Protein AF-A0A2W6DZV8-F1 (afdb_monomer_lite)

Secondary structure (DSSP, 8-state):
-HHHHHHHHHHT-HHHHHHHHHHHHHHHHHTT----HHHHHHHHHHHHHH-HHHHHHHHHHHHHHHT-HHHHHHHHHHHHHHHHHTGGGHHHHHHHHHHHHHHHHHHH-

Structure (mmCIF, N/CA/C/O backbone):
data_AF-A0A2W6DZV8-F1
#
_entry.id   AF-A0A2W6DZV8-F1
#
loop_
_atom_site.group_PDB
_atom_site.id
_atom_site.type_symbol
_atom_site.label_atom_id
_atom_site.label_alt_id
_atom_site.label_comp_id
_atom_site.label_asym_id
_atom_site.label_entity_id
_atom_site.label_seq_id
_atom_site.pdbx_PDB_ins_code
_atom_site.Cartn_x
_atom_site.Cartn_y
_atom_site.Cartn_z
_atom_site.occupancy
_atom_site.B_iso_or_equiv
_atom_site.auth_seq_id
_atom_site.auth_comp_id
_atom_site.auth_asym_id
_atom_site.auth_atom_id
_atom_site.pdbx_PDB_model_num
ATOM 1 N N . ALA A 1 1 ? -18.797 -4.496 0.371 1.00 72.62 1 ALA A N 1
ATOM 2 C CA . ALA A 1 1 ? -17.386 -4.629 -0.055 1.00 72.62 1 ALA A CA 1
ATOM 3 C C . ALA A 1 1 ? -17.068 -6.072 -0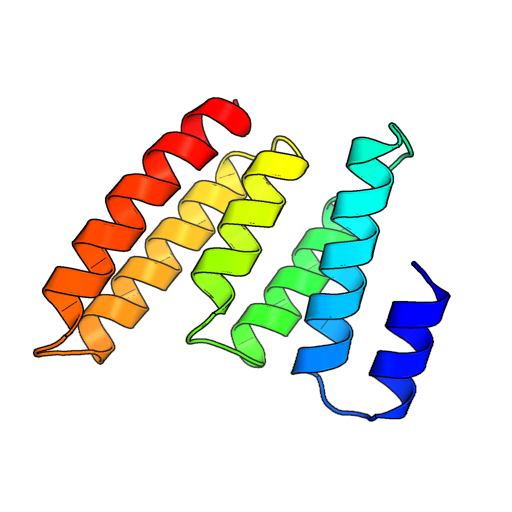.412 1.00 72.62 1 ALA A C 1
ATOM 5 O O . ALA A 1 1 ? -16.379 -6.300 -1.396 1.00 72.62 1 ALA A O 1
ATOM 6 N N . ASP A 1 2 ? -17.622 -7.022 0.336 1.00 78.38 2 ASP A N 1
ATOM 7 C CA . ASP A 1 2 ? -17.476 -8.453 0.060 1.00 78.38 2 ASP A CA 1
ATOM 8 C C . ASP A 1 2 ? -17.974 -8.830 -1.346 1.00 78.38 2 ASP A C 1
ATOM 10 O O . ASP A 1 2 ? -17.279 -9.562 -2.044 1.00 78.38 2 ASP A O 1
ATOM 14 N N . ASP A 1 3 ? -19.063 -8.213 -1.826 1.00 89.25 3 ASP A N 1
ATOM 15 C CA . ASP A 1 3 ? -19.540 -8.386 -3.211 1.00 89.25 3 ASP A CA 1
ATOM 16 C C . ASP A 1 3 ? -18.504 -7.937 -4.257 1.00 89.25 3 ASP A C 1
ATOM 18 O O . ASP A 1 3 ? -18.236 -8.655 -5.212 1.00 89.25 3 ASP A O 1
ATOM 22 N N . LEU A 1 4 ? -17.822 -6.803 -4.038 1.00 91.00 4 LEU A N 1
ATOM 23 C CA . LEU A 1 4 ? -16.764 -6.323 -4.939 1.00 91.00 4 LEU A CA 1
ATOM 24 C C . LEU A 1 4 ? -15.579 -7.300 -4.986 1.00 91.00 4 LEU A C 1
ATOM 26 O O . LEU A 1 4 ? -14.997 -7.524 -6.045 1.00 91.00 4 LEU A O 1
ATOM 30 N N . ALA A 1 5 ? -15.204 -7.873 -3.840 1.00 92.00 5 ALA A N 1
ATOM 31 C CA . ALA A 1 5 ? -14.143 -8.872 -3.781 1.00 92.00 5 ALA A CA 1
ATOM 32 C C . ALA A 1 5 ? -14.562 -10.195 -4.444 1.00 92.00 5 ALA A C 1
ATOM 34 O O . ALA A 1 5 ? -13.723 -10.836 -5.079 1.00 92.00 5 ALA A O 1
ATOM 35 N N . ALA A 1 6 ? -15.834 -10.586 -4.329 1.00 92.19 6 ALA A N 1
ATOM 36 C CA . ALA A 1 6 ? -16.393 -11.759 -4.994 1.00 92.19 6 ALA A CA 1
ATOM 37 C C . ALA A 1 6 ? -16.438 -11.580 -6.521 1.00 92.19 6 ALA A C 1
ATOM 39 O O . ALA A 1 6 ? -15.944 -12.442 -7.249 1.00 92.19 6 ALA A O 1
ATOM 40 N N . ASP A 1 7 ? -16.920 -10.433 -7.001 1.00 94.62 7 ASP A N 1
ATOM 41 C CA . ASP A 1 7 ? -16.949 -10.094 -8.427 1.00 94.62 7 ASP A CA 1
ATOM 42 C C . ASP A 1 7 ? -15.532 -10.040 -9.014 1.00 94.62 7 ASP A C 1
ATOM 44 O O . ASP A 1 7 ? -15.256 -10.609 -10.071 1.00 94.62 7 ASP A O 1
ATOM 48 N N . ALA A 1 8 ? -14.590 -9.420 -8.298 1.00 93.75 8 ALA A N 1
ATOM 49 C CA . ALA A 1 8 ? -13.188 -9.393 -8.703 1.00 93.75 8 ALA A CA 1
ATOM 50 C C . ALA A 1 8 ? -12.564 -10.798 -8.745 1.00 93.75 8 ALA A C 1
ATOM 52 O O . ALA A 1 8 ? -11.791 -11.104 -9.657 1.00 93.75 8 ALA A O 1
ATOM 53 N N . ALA A 1 9 ? -12.919 -11.667 -7.794 1.00 93.12 9 ALA A N 1
ATOM 54 C CA . ALA A 1 9 ? -12.478 -13.056 -7.785 1.00 93.12 9 ALA A CA 1
ATOM 55 C C . ALA A 1 9 ? -13.054 -13.854 -8.964 1.00 93.12 9 ALA A C 1
ATOM 57 O O . ALA A 1 9 ? -12.334 -14.674 -9.533 1.00 93.12 9 ALA A O 1
ATOM 58 N N . ALA A 1 10 ? -14.294 -13.580 -9.381 1.00 95.31 10 ALA A N 1
ATOM 59 C CA . ALA A 1 10 ? -14.913 -14.218 -10.544 1.00 95.31 10 ALA A CA 1
ATOM 60 C C . ALA A 1 10 ? -14.191 -13.885 -11.864 1.00 95.31 10 ALA A C 1
ATOM 62 O O . ALA A 1 10 ? -14.168 -14.711 -12.774 1.00 95.31 10 ALA A O 1
ATOM 63 N N . ILE A 1 11 ? -13.537 -12.720 -11.956 1.00 94.81 11 ILE A N 1
ATOM 64 C CA . ILE A 1 11 ? -12.675 -12.360 -13.098 1.00 94.81 11 ILE A CA 1
ATOM 65 C C . ILE A 1 11 ? -11.398 -13.225 -13.133 1.00 94.81 11 ILE A C 1
ATOM 67 O O . ILE A 1 11 ? -10.789 -13.398 -14.188 1.00 94.81 11 ILE A O 1
ATOM 71 N N . GLY A 1 12 ? -10.970 -13.780 -11.994 1.00 92.12 12 GLY A N 1
ATOM 72 C CA . GLY A 1 12 ? -9.841 -14.713 -11.912 1.00 92.12 12 GLY A CA 1
ATOM 73 C C . GLY A 1 12 ? -8.454 -14.075 -12.056 1.00 92.12 12 GLY A C 1
ATOM 74 O O . GLY A 1 12 ? -7.459 -14.789 -12.158 1.00 92.12 12 GLY A O 1
ATOM 75 N N . VAL A 1 13 ? -8.356 -12.741 -12.048 1.00 92.38 13 VAL A N 1
ATOM 76 C CA . VAL A 1 13 ? -7.078 -12.020 -12.156 1.00 92.38 13 VAL A CA 1
ATOM 77 C C . VAL A 1 13 ? -6.626 -11.555 -10.763 1.00 92.38 13 VAL A C 1
ATOM 79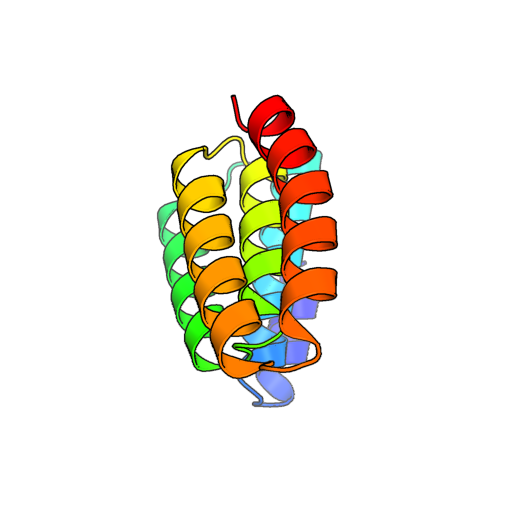 O O . VAL A 1 13 ? -7.286 -10.692 -10.176 1.00 92.38 13 VAL A O 1
ATOM 82 N N . PRO A 1 14 ? -5.476 -12.037 -10.243 1.00 90.12 14 PRO A N 1
ATOM 83 C CA . PRO A 1 14 ? -5.018 -11.758 -8.876 1.00 90.12 14 PRO A CA 1
ATOM 84 C C . PRO A 1 14 ? -4.971 -10.275 -8.492 1.00 90.12 14 PRO A C 1
ATOM 86 O O . PRO A 1 14 ? -5.355 -9.917 -7.380 1.00 90.12 14 PRO A O 1
ATOM 89 N N . ARG A 1 15 ? -4.583 -9.407 -9.439 1.00 91.12 15 ARG A N 1
ATOM 90 C CA . ARG A 1 15 ? -4.594 -7.944 -9.286 1.00 91.12 15 ARG A CA 1
ATOM 91 C C . ARG A 1 15 ? -5.948 -7.411 -8.820 1.00 91.12 15 ARG A C 1
ATOM 93 O O . ARG A 1 15 ? -5.992 -6.542 -7.953 1.00 91.12 15 ARG A O 1
ATOM 100 N N . TYR A 1 16 ? -7.038 -7.857 -9.442 1.00 92.38 16 TYR A N 1
ATOM 101 C CA . TYR A 1 16 ? -8.360 -7.314 -9.143 1.00 92.38 16 TYR A CA 1
ATOM 102 C C . TYR A 1 16 ? -8.828 -7.783 -7.773 1.00 92.38 16 TYR A C 1
ATOM 104 O O . TYR A 1 16 ? -9.294 -6.964 -6.986 1.00 92.38 16 TYR A O 1
ATOM 112 N N . THR A 1 17 ? -8.610 -9.057 -7.447 1.00 93.62 17 THR A N 1
ATOM 113 C CA . THR A 1 17 ? -8.948 -9.607 -6.131 1.00 93.62 17 THR A CA 1
ATOM 114 C C . THR A 1 17 ? -8.202 -8.890 -5.007 1.00 93.62 17 THR A C 1
ATOM 116 O O . THR A 1 17 ? -8.830 -8.482 -4.032 1.00 93.62 17 THR A O 1
ATOM 119 N N . SER A 1 18 ? -6.882 -8.690 -5.134 1.00 92.44 18 SER A N 1
ATOM 120 C CA . SER A 1 18 ? -6.090 -8.038 -4.082 1.00 92.44 18 SER A CA 1
ATOM 121 C C . SER A 1 18 ? -6.520 -6.588 -3.857 1.00 92.44 18 SER A C 1
ATOM 123 O O . SER A 1 18 ? -6.705 -6.165 -2.720 1.00 92.44 18 SER A O 1
ATOM 125 N N . VAL A 1 19 ? -6.739 -5.823 -4.933 1.00 93.31 19 VAL A N 1
ATOM 126 C CA . VAL A 1 19 ? -7.158 -4.417 -4.823 1.00 93.31 19 VAL A CA 1
ATOM 127 C C . VAL A 1 19 ? -8.583 -4.299 -4.274 1.00 93.31 19 VAL A C 1
ATOM 129 O O . VAL A 1 19 ? -8.824 -3.471 -3.398 1.00 93.31 19 VAL A O 1
ATOM 132 N N . ALA A 1 20 ? -9.519 -5.142 -4.721 1.00 95.06 20 ALA A N 1
ATOM 133 C CA . ALA A 1 20 ? -10.895 -5.138 -4.224 1.00 95.06 20 ALA A CA 1
ATOM 134 C C . ALA A 1 20 ? -10.971 -5.402 -2.712 1.00 95.06 20 ALA A C 1
ATOM 136 O O . ALA A 1 20 ? -11.706 -4.718 -1.997 1.00 95.06 20 ALA A O 1
ATOM 137 N N . ARG A 1 21 ? -10.171 -6.351 -2.210 1.00 95.56 21 ARG A N 1
ATOM 138 C CA . ARG A 1 21 ? -10.087 -6.634 -0.772 1.00 95.56 21 ARG A CA 1
ATOM 139 C C . ARG A 1 21 ? -9.501 -5.467 0.014 1.00 95.56 21 ARG A C 1
ATOM 141 O O . ARG A 1 21 ? -10.091 -5.080 1.017 1.00 95.56 21 ARG A O 1
ATOM 148 N N . LEU A 1 22 ? -8.424 -4.844 -0.472 1.00 95.00 22 LEU A N 1
ATOM 149 C CA . LEU A 1 22 ? -7.855 -3.644 0.158 1.00 95.00 22 LEU A CA 1
ATOM 150 C C . LEU A 1 22 ? -8.867 -2.497 0.235 1.00 95.00 22 LEU A C 1
ATOM 152 O O . LEU A 1 22 ? -9.006 -1.882 1.288 1.00 95.00 22 LEU A O 1
ATOM 156 N N . VAL A 1 23 ? -9.634 -2.258 -0.834 1.00 95.12 23 VAL A N 1
ATOM 157 C CA . VAL A 1 23 ? -10.737 -1.282 -0.819 1.00 95.12 23 VAL A CA 1
ATOM 158 C C . VAL A 1 23 ? -11.771 -1.640 0.252 1.00 95.12 23 VAL A C 1
ATOM 160 O O . VAL A 1 23 ? -12.247 -0.758 0.968 1.00 95.12 23 VAL A O 1
ATOM 163 N N . GLY A 1 24 ? -12.098 -2.925 0.401 1.00 95.81 24 GLY A N 1
ATOM 164 C CA . GLY A 1 24 ? -12.995 -3.401 1.448 1.00 95.81 24 GLY A CA 1
ATOM 165 C C . GLY A 1 24 ? -12.480 -3.126 2.858 1.00 95.81 24 GLY A C 1
ATOM 166 O O . GLY A 1 24 ? -13.218 -2.565 3.669 1.00 95.81 24 GLY A O 1
ATOM 167 N N . HIS A 1 25 ? -11.215 -3.442 3.132 1.00 95.75 25 HIS A N 1
ATOM 168 C CA . HIS A 1 25 ? -10.565 -3.157 4.417 1.00 95.75 25 HIS A CA 1
ATOM 169 C C . HIS A 1 25 ? -10.570 -1.654 4.722 1.00 95.75 25 HIS A C 1
ATOM 171 O O . HIS A 1 25 ? -11.042 -1.238 5.777 1.00 95.75 25 HIS A O 1
ATOM 177 N N . SER A 1 26 ? -10.171 -0.828 3.755 1.00 92.50 26 SER A N 1
ATOM 178 C CA . SER A 1 26 ? -10.207 0.636 3.835 1.00 92.50 26 SER A CA 1
ATOM 179 C C . SER A 1 26 ? -11.610 1.202 4.101 1.00 92.50 26 SER A C 1
ATOM 181 O O . SER A 1 26 ? -11.761 2.180 4.840 1.00 92.50 26 SER A O 1
ATOM 183 N N . ALA A 1 27 ? -12.655 0.621 3.506 1.00 94.44 27 ALA A N 1
ATOM 184 C CA . ALA A 1 27 ? -14.036 1.028 3.755 1.00 94.44 27 ALA A CA 1
ATOM 185 C C . ALA A 1 27 ? -14.488 0.648 5.171 1.00 94.44 27 ALA A C 1
ATOM 187 O O . ALA A 1 27 ? -15.097 1.465 5.860 1.00 94.44 27 ALA A O 1
ATOM 188 N N . ARG A 1 28 ? -14.152 -0.564 5.630 1.00 94.69 28 ARG A N 1
ATOM 189 C CA . ARG A 1 28 ? -14.456 -1.024 6.993 1.00 94.69 28 ARG A CA 1
ATOM 190 C C . ARG A 1 28 ? -13.821 -0.121 8.041 1.00 94.69 28 ARG A C 1
ATOM 192 O O . ARG A 1 28 ? -14.528 0.304 8.951 1.00 94.69 28 ARG A O 1
ATOM 199 N N . THR A 1 29 ? -12.552 0.246 7.871 1.00 93.31 29 THR A N 1
AT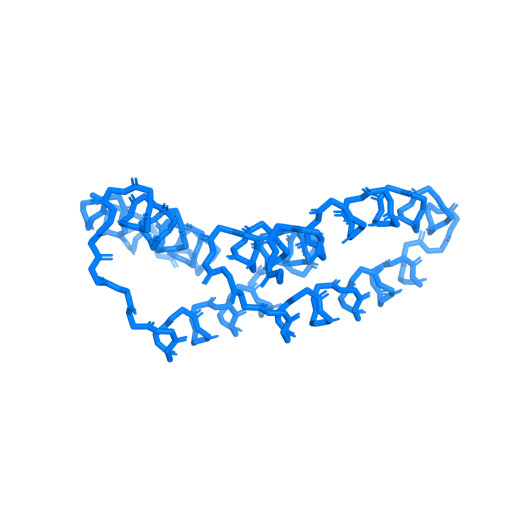OM 200 C CA . THR A 1 29 ? -11.869 1.155 8.801 1.00 93.31 29 THR A CA 1
ATOM 201 C C . THR A 1 29 ? -12.555 2.517 8.881 1.00 93.31 29 THR A C 1
ATOM 203 O O . THR A 1 29 ? -12.814 3.008 9.977 1.00 93.31 29 THR A O 1
ATOM 206 N N . ARG A 1 30 ? -12.942 3.108 7.739 1.00 92.06 30 ARG A N 1
ATOM 207 C CA . ARG A 1 30 ? -13.690 4.384 7.710 1.00 92.06 30 ARG A CA 1
ATOM 208 C C . ARG A 1 30 ? -15.062 4.297 8.378 1.00 92.06 30 ARG A C 1
ATOM 210 O O . ARG A 1 30 ? -15.542 5.292 8.909 1.00 92.06 30 ARG A O 1
ATOM 217 N N . LEU A 1 31 ? -15.679 3.119 8.359 1.00 94.75 31 LEU A N 1
ATOM 218 C CA . LEU A 1 31 ? -16.934 2.824 9.053 1.00 94.75 31 LEU A CA 1
ATOM 219 C C . LEU A 1 31 ? -16.727 2.386 10.512 1.00 94.75 31 LEU A C 1
ATOM 221 O O . LEU A 1 31 ? -17.685 1.960 11.150 1.00 94.75 31 LEU A O 1
ATOM 225 N N . GLN A 1 32 ? -15.498 2.466 11.037 1.00 94.88 32 GLN A N 1
ATOM 226 C CA . GLN A 1 32 ? -15.133 2.036 12.393 1.00 94.88 32 GLN A CA 1
ATOM 227 C C . GLN A 1 32 ? -15.475 0.564 12.678 1.00 94.88 32 GLN A C 1
ATOM 229 O O . GLN A 1 32 ? -15.717 0.167 13.817 1.00 94.88 32 GLN A O 1
ATOM 234 N N . LEU A 1 33 ? -15.490 -0.263 11.632 1.00 94.81 33 LEU A N 1
ATOM 235 C CA . LEU A 1 33 ? -15.682 -1.700 11.749 1.00 94.81 33 LEU A CA 1
ATOM 236 C C . LEU A 1 33 ? -14.335 -2.393 11.991 1.00 94.81 33 LEU A C 1
ATOM 238 O O . LEU A 1 33 ? -13.317 -1.951 11.455 1.00 94.81 33 LEU A O 1
ATOM 242 N N . PRO A 1 34 ? -14.316 -3.521 12.722 1.00 93.50 34 PRO A N 1
ATOM 243 C CA . PRO A 1 34 ? -13.095 -4.289 12.923 1.00 93.50 34 PRO A CA 1
ATOM 244 C C . PRO A 1 34 ? -12.479 -4.746 11.596 1.00 93.50 34 PRO A C 1
ATOM 246 O O . PRO A 1 34 ? -13.192 -5.235 10.706 1.00 93.50 34 PRO A O 1
ATOM 249 N N . VAL A 1 35 ? -11.155 -4.631 11.501 1.00 95.94 35 VAL A N 1
ATOM 250 C CA . VAL A 1 35 ? -10.336 -5.140 10.396 1.00 95.94 35 VAL A CA 1
ATOM 251 C C . VAL A 1 35 ? -9.216 -5.999 10.970 1.00 95.94 35 VAL A C 1
ATOM 253 O O . VAL A 1 35 ? -8.534 -5.594 11.909 1.00 95.94 35 VAL A O 1
ATOM 256 N N . ASP A 1 36 ? -9.030 -7.186 10.400 1.00 95.88 36 ASP A N 1
ATOM 257 C CA . ASP A 1 36 ? -7.918 -8.068 10.741 1.00 95.88 36 ASP A CA 1
ATOM 258 C C . ASP A 1 36 ? -6.676 -7.676 9.933 1.00 95.88 36 ASP A C 1
ATOM 260 O O . ASP A 1 36 ? -6.590 -7.925 8.730 1.00 95.88 36 ASP A O 1
ATOM 264 N N . LEU A 1 37 ? -5.697 -7.070 10.607 1.00 96.56 37 LEU A N 1
ATOM 265 C CA . LEU A 1 37 ? -4.464 -6.603 9.975 1.00 96.56 37 LEU A CA 1
ATOM 266 C C . LEU A 1 37 ? -3.611 -7.741 9.395 1.00 96.56 37 LEU A C 1
ATOM 268 O O . LEU A 1 37 ? -2.848 -7.494 8.463 1.00 96.56 37 LEU A O 1
ATOM 272 N N . ALA A 1 38 ? -3.732 -8.975 9.896 1.00 97.06 38 ALA A N 1
ATOM 273 C CA . ALA A 1 38 ? -3.017 -10.116 9.328 1.00 97.06 38 ALA A CA 1
ATOM 274 C C . ALA A 1 38 ? -3.587 -10.504 7.956 1.00 97.06 38 ALA A C 1
ATOM 276 O O . ALA A 1 38 ? -2.832 -10.831 7.039 1.00 97.06 38 ALA A O 1
ATOM 277 N N . VAL A 1 39 ? -4.909 -10.403 7.786 1.00 95.94 39 VAL A N 1
ATOM 278 C CA . VAL A 1 39 ? -5.564 -10.603 6.484 1.00 95.94 39 VAL A CA 1
ATOM 279 C C . VAL A 1 39 ? -5.150 -9.509 5.502 1.00 95.94 39 VAL A C 1
ATOM 281 O O . VAL A 1 39 ? -4.809 -9.817 4.361 1.00 95.94 39 VAL A O 1
ATOM 284 N N . VAL A 1 40 ? -5.108 -8.247 5.947 1.00 97.00 40 VAL A N 1
ATOM 285 C CA . VAL A 1 40 ? -4.631 -7.140 5.102 1.00 97.00 40 VAL A CA 1
ATOM 286 C C . VAL A 1 40 ? -3.184 -7.371 4.661 1.00 97.00 40 VAL A C 1
ATOM 288 O O . VAL A 1 40 ? -2.883 -7.204 3.484 1.00 97.00 40 VAL A O 1
ATOM 291 N N . GLU A 1 41 ? -2.293 -7.797 5.562 1.00 97.19 41 GLU A N 1
ATOM 292 C CA . GLU A 1 41 ? -0.896 -8.106 5.221 1.00 97.19 41 GLU A CA 1
ATOM 293 C C . GLU A 1 41 ? -0.803 -9.182 4.125 1.00 97.19 41 GLU A C 1
ATOM 295 O O . GLU A 1 41 ? -0.065 -9.013 3.155 1.00 97.19 41 GLU A O 1
ATOM 300 N N . ALA A 1 42 ? -1.604 -10.248 4.215 1.00 95.69 42 ALA A N 1
ATOM 301 C CA . ALA A 1 42 ? -1.645 -11.289 3.189 1.00 95.69 42 ALA A CA 1
ATOM 302 C C . ALA A 1 42 ? -2.155 -10.764 1.830 1.00 95.69 42 ALA A C 1
ATOM 304 O O . ALA A 1 42 ? -1.649 -11.158 0.773 1.00 95.69 42 ALA A O 1
ATOM 305 N N . ASP A 1 43 ? -3.130 -9.851 1.836 1.00 95.44 43 ASP A N 1
ATOM 306 C CA . ASP A 1 43 ? -3.604 -9.190 0.616 1.00 95.44 43 ASP A CA 1
ATOM 307 C C . ASP A 1 43 ? -2.547 -8.222 0.042 1.00 95.44 43 ASP A C 1
ATOM 309 O O . ASP A 1 43 ? -2.407 -8.134 -1.182 1.00 95.44 43 ASP A O 1
ATOM 313 N N . LEU A 1 44 ? -1.743 -7.561 0.886 1.00 95.81 44 LEU A N 1
ATOM 314 C CA . LEU A 1 44 ? -0.578 -6.765 0.466 1.00 95.81 44 LEU A CA 1
ATOM 315 C C . LEU A 1 44 ? 0.529 -7.646 -0.143 1.00 95.81 44 LEU A C 1
ATOM 317 O O . LEU A 1 44 ? 1.140 -7.269 -1.145 1.00 95.81 44 LEU A O 1
ATOM 321 N N . ASP A 1 45 ? 0.755 -8.852 0.381 1.00 94.94 45 ASP A N 1
ATOM 322 C CA . ASP A 1 45 ? 1.679 -9.831 -0.213 1.00 94.94 45 ASP A CA 1
ATOM 323 C C . ASP A 1 45 ? 1.195 -10.341 -1.579 1.00 94.94 45 ASP A C 1
ATOM 325 O O . ASP A 1 45 ? 1.990 -10.607 -2.490 1.00 94.94 45 ASP A O 1
ATOM 329 N N . LEU A 1 46 ? -0.118 -10.510 -1.748 1.00 93.50 46 LEU A N 1
ATOM 330 C CA . LEU A 1 46 ? -0.708 -10.850 -3.042 1.00 93.50 46 LEU A CA 1
ATOM 331 C C . LEU A 1 46 ? -0.575 -9.689 -4.035 1.00 93.50 46 LEU A C 1
ATOM 333 O O . LEU A 1 46 ? -0.193 -9.908 -5.188 1.00 93.50 46 LEU A O 1
ATOM 337 N N . LEU A 1 47 ? -0.849 -8.465 -3.583 1.00 93.94 47 LEU A N 1
ATOM 338 C CA . LEU A 1 47 ? -0.706 -7.233 -4.355 1.00 93.94 47 LEU A CA 1
ATOM 339 C C . LEU A 1 47 ? 0.732 -7.054 -4.865 1.00 93.94 47 LEU A C 1
ATOM 341 O O . LEU A 1 47 ? 0.923 -6.834 -6.062 1.00 93.94 47 LEU A O 1
ATOM 345 N N . ASP A 1 48 ? 1.734 -7.210 -3.995 1.00 92.06 48 ASP A N 1
ATOM 346 C CA . ASP A 1 48 ? 3.157 -7.088 -4.342 1.00 92.06 48 ASP A CA 1
ATOM 347 C C . ASP A 1 48 ? 3.558 -8.023 -5.491 1.00 92.06 48 ASP A C 1
ATOM 349 O O . ASP A 1 48 ? 4.306 -7.636 -6.391 1.00 92.06 48 ASP A O 1
ATOM 353 N N . ARG A 1 49 ? 3.026 -9.251 -5.490 1.00 90.06 49 ARG A N 1
ATOM 354 C CA . ARG A 1 49 ? 3.286 -10.251 -6.537 1.00 90.06 49 ARG A CA 1
ATOM 355 C C . ARG A 1 49 ? 2.487 -10.012 -7.819 1.00 90.06 49 ARG A C 1
ATOM 357 O O . ARG A 1 49 ? 2.878 -10.514 -8.868 1.00 90.06 49 ARG A O 1
ATOM 364 N N . SER A 1 50 ? 1.388 -9.263 -7.743 1.00 89.00 50 SER A N 1
ATOM 365 C CA . SER A 1 50 ? 0.434 -9.098 -8.849 1.00 89.00 50 SER A CA 1
ATOM 366 C C . SER A 1 50 ? 0.600 -7.780 -9.609 1.00 89.00 50 SER A C 1
ATOM 368 O O . SER A 1 50 ? 0.344 -7.735 -10.811 1.00 89.00 50 SER A O 1
ATOM 370 N N . VAL A 1 51 ? 1.007 -6.698 -8.933 1.00 84.12 51 VAL A N 1
ATOM 371 C CA . VAL A 1 51 ? 1.088 -5.341 -9.509 1.00 84.12 51 VAL A CA 1
ATOM 372 C C . VAL A 1 51 ? 2.228 -4.503 -8.939 1.00 84.12 51 VAL A C 1
ATOM 374 O O . VAL A 1 51 ? 2.016 -3.459 -8.326 1.00 84.12 51 VAL A O 1
ATOM 377 N N . ALA A 1 52 ? 3.467 -4.897 -9.224 1.00 79.44 52 ALA A N 1
ATOM 378 C CA . ALA A 1 52 ? 4.660 -4.229 -8.695 1.00 79.44 52 ALA A CA 1
ATOM 379 C C . ALA A 1 52 ? 4.701 -2.693 -8.902 1.00 79.44 52 ALA A C 1
ATOM 381 O O . ALA A 1 52 ? 5.203 -1.973 -8.043 1.00 79.44 52 ALA A O 1
ATOM 382 N N . VAL A 1 53 ? 4.151 -2.170 -10.009 1.00 85.81 53 VAL A N 1
ATOM 383 C CA . VAL A 1 53 ? 4.148 -0.720 -10.305 1.00 85.81 53 VAL A CA 1
ATOM 384 C C . VAL A 1 53 ? 3.244 0.078 -9.358 1.00 85.81 53 VAL A C 1
ATOM 386 O O . VAL A 1 53 ? 3.561 1.213 -9.013 1.00 85.81 53 VAL A O 1
ATOM 389 N N . GLU A 1 54 ? 2.124 -0.499 -8.928 1.00 91.06 54 GLU A N 1
ATOM 390 C CA . GLU A 1 54 ? 1.126 0.179 -8.086 1.00 91.06 54 GLU A CA 1
ATOM 391 C C . GLU A 1 54 ? 1.196 -0.262 -6.626 1.00 91.06 54 GLU A C 1
ATOM 393 O O . GLU A 1 54 ? 0.619 0.393 -5.759 1.00 91.06 54 GLU A O 1
ATOM 398 N N . ALA A 1 55 ? 1.912 -1.354 -6.348 1.00 93.81 55 ALA A N 1
ATOM 399 C CA . ALA A 1 55 ? 1.955 -1.970 -5.035 1.00 93.81 55 ALA A CA 1
ATOM 400 C C . ALA A 1 55 ? 2.400 -0.987 -3.944 1.00 93.81 55 ALA A C 1
ATOM 402 O O . ALA A 1 55 ? 1.788 -0.930 -2.879 1.00 93.81 55 ALA A O 1
ATOM 403 N N . TRP A 1 56 ? 3.392 -0.138 -4.238 1.00 96.12 56 TRP A N 1
ATOM 404 C CA . TRP A 1 56 ? 3.863 0.885 -3.302 1.00 96.12 56 TRP A CA 1
ATOM 405 C C . TRP A 1 56 ? 2.760 1.883 -2.920 1.00 96.12 56 TRP A C 1
ATOM 407 O O . TRP A 1 56 ? 2.626 2.228 -1.749 1.00 96.12 56 TRP A O 1
ATOM 417 N N . TRP A 1 57 ? 1.939 2.319 -3.884 1.00 95.75 57 TRP A N 1
ATOM 418 C CA . TRP A 1 57 ? 0.865 3.272 -3.620 1.00 95.75 57 TRP A CA 1
ATOM 419 C C . TRP A 1 57 ? -0.213 2.612 -2.776 1.00 95.75 57 TRP A C 1
ATOM 421 O O . TRP A 1 57 ? -0.565 3.139 -1.723 1.00 95.75 57 TRP A O 1
ATOM 431 N N . TRP A 1 58 ? -0.738 1.471 -3.223 1.00 96.69 58 TRP A N 1
ATOM 432 C CA . TRP A 1 58 ? -1.808 0.763 -2.517 1.00 96.69 58 TRP A CA 1
ATOM 433 C C . TRP A 1 58 ? -1.410 0.407 -1.081 1.00 96.69 58 TRP A C 1
ATOM 435 O O . TRP A 1 58 ? -2.207 0.607 -0.168 1.00 96.69 58 TRP A O 1
ATOM 445 N N . THR A 1 59 ? -0.161 -0.018 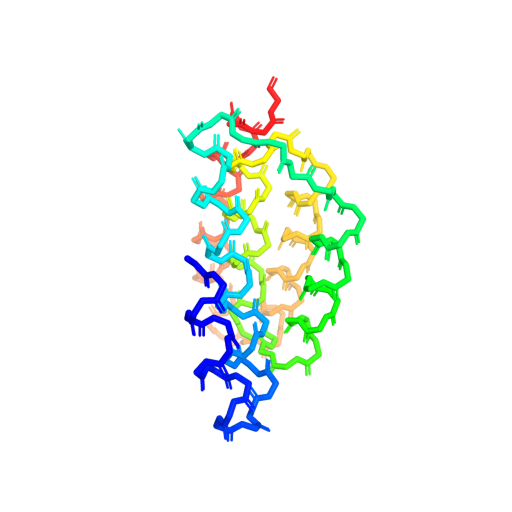-0.872 1.00 97.25 59 THR A N 1
ATOM 446 C CA . THR A 1 59 ? 0.382 -0.305 0.463 1.00 97.25 59 THR A CA 1
ATOM 447 C C . THR A 1 59 ? 0.407 0.942 1.342 1.00 97.25 59 THR A C 1
ATOM 449 O O . THR A 1 59 ? -0.057 0.899 2.477 1.00 97.25 59 THR A O 1
ATOM 452 N N . GLY A 1 60 ? 0.898 2.072 0.826 1.00 97.38 60 GLY A N 1
ATOM 453 C CA . GLY A 1 60 ? 0.975 3.312 1.599 1.00 97.38 60 GLY A CA 1
ATOM 454 C C . GLY A 1 60 ? -0.395 3.915 1.923 1.00 97.38 60 GLY A C 1
ATOM 455 O O . GLY A 1 60 ? -0.615 4.390 3.034 1.00 97.38 60 GLY A O 1
ATOM 456 N N . ALA A 1 61 ? -1.348 3.835 0.991 1.00 96.50 61 ALA A N 1
ATOM 457 C CA . ALA A 1 61 ? -2.722 4.266 1.235 1.00 96.50 61 ALA A CA 1
ATOM 458 C C . ALA A 1 61 ? -3.415 3.397 2.299 1.00 96.50 61 ALA A C 1
ATOM 460 O O . ALA A 1 61 ? -4.050 3.938 3.201 1.00 96.50 61 ALA A O 1
ATOM 461 N N . ALA A 1 62 ? -3.243 2.071 2.236 1.00 96.94 62 ALA A N 1
ATOM 462 C CA . ALA A 1 62 ? -3.739 1.168 3.271 1.00 96.94 62 ALA A CA 1
ATOM 463 C C . ALA A 1 62 ? -3.084 1.467 4.630 1.00 96.94 62 ALA A C 1
ATOM 465 O O . ALA A 1 62 ? -3.776 1.554 5.637 1.00 96.94 62 ALA A O 1
ATOM 466 N N . ALA A 1 63 ? -1.771 1.704 4.664 1.00 97.44 63 ALA A N 1
ATOM 467 C CA . ALA A 1 63 ? -1.051 2.070 5.883 1.00 97.44 63 ALA A CA 1
ATOM 468 C C . ALA A 1 63 ? -1.643 3.301 6.582 1.00 97.44 63 ALA A C 1
ATOM 470 O O . ALA A 1 63 ? -1.857 3.273 7.792 1.00 97.44 63 ALA A O 1
ATOM 471 N N . ALA A 1 64 ? -1.933 4.351 5.810 1.00 96.69 64 ALA A N 1
ATOM 472 C CA . ALA A 1 64 ? -2.542 5.576 6.313 1.00 96.69 64 ALA A CA 1
ATOM 473 C C . ALA A 1 64 ? -3.985 5.363 6.785 1.00 96.69 64 ALA A C 1
ATOM 475 O O . ALA A 1 64 ? -4.355 5.851 7.846 1.00 96.69 64 ALA A O 1
ATOM 476 N N . ASP A 1 65 ? -4.791 4.614 6.028 1.00 95.88 65 ASP A N 1
ATOM 477 C CA . ASP A 1 65 ? -6.178 4.328 6.404 1.00 95.88 65 ASP A CA 1
ATOM 478 C C . ASP A 1 65 ? -6.269 3.490 7.686 1.00 95.88 65 ASP A C 1
ATOM 480 O O . ASP A 1 65 ? -7.186 3.683 8.478 1.00 95.88 65 ASP A O 1
ATOM 484 N N . LEU A 1 66 ? -5.348 2.539 7.867 1.00 95.44 66 LEU A N 1
ATOM 485 C CA . LEU A 1 66 ? -5.385 1.532 8.931 1.00 95.44 66 LEU A CA 1
ATOM 486 C C . LEU A 1 66 ? -4.496 1.867 10.135 1.00 95.44 66 LEU A C 1
ATOM 488 O O . LEU A 1 66 ? -4.512 1.116 11.107 1.00 95.44 66 LEU A O 1
ATOM 492 N N . GLY A 1 67 ? -3.737 2.966 10.096 1.00 95.56 67 GLY A N 1
ATOM 493 C CA . GLY A 1 67 ? -2.878 3.366 11.212 1.00 95.56 67 GLY A CA 1
ATOM 494 C C . GLY A 1 67 ? -1.698 2.416 11.438 1.00 95.56 67 GLY A C 1
ATOM 495 O O . GLY A 1 67 ? -1.405 2.060 12.577 1.00 95.56 67 GLY A O 1
ATOM 496 N N . VAL A 1 68 ? -1.061 1.925 10.364 1.00 97.25 68 VAL A N 1
ATOM 497 C CA . VAL A 1 68 ? 0.002 0.903 10.450 1.00 97.25 68 VAL A CA 1
ATOM 498 C C . VAL A 1 68 ? 1.329 1.435 9.888 1.00 97.25 68 VAL A C 1
ATOM 500 O O . VAL A 1 68 ? 1.612 1.255 8.699 1.00 97.25 68 VAL A O 1
ATOM 503 N N . PRO A 1 69 ? 2.202 2.039 10.723 1.00 96.81 69 PRO A N 1
ATOM 504 C CA . PRO A 1 69 ? 3.443 2.676 10.271 1.00 96.81 69 PRO A CA 1
ATOM 505 C C . PRO A 1 69 ? 4.384 1.759 9.481 1.00 96.81 69 PRO A C 1
ATOM 507 O O . PRO A 1 69 ? 4.906 2.167 8.446 1.00 96.81 69 PRO A O 1
ATOM 510 N N . LYS A 1 70 ? 4.530 0.489 9.891 1.00 97.31 70 LYS A N 1
ATOM 511 C CA . LYS A 1 70 ? 5.393 -0.489 9.195 1.00 97.31 70 LYS A CA 1
ATOM 512 C C . LYS A 1 70 ? 5.023 -0.689 7.717 1.00 97.31 70 LYS A C 1
ATOM 514 O O . LYS A 1 70 ? 5.869 -1.060 6.907 1.00 97.31 70 LY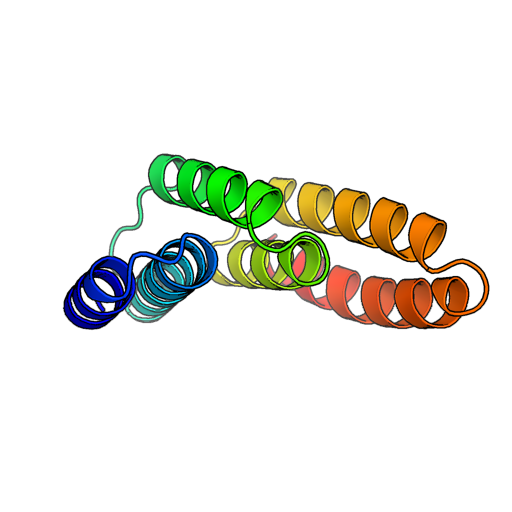S A O 1
ATOM 519 N N . TRP A 1 71 ? 3.764 -0.451 7.339 1.00 98.00 71 TRP A N 1
ATOM 520 C CA . TRP A 1 71 ? 3.336 -0.541 5.943 1.00 98.00 71 TRP A CA 1
ATOM 521 C C . TRP A 1 71 ? 3.730 0.699 5.139 1.00 98.00 71 TRP A C 1
ATOM 523 O O . TRP A 1 71 ? 3.962 0.590 3.937 1.00 98.00 71 TRP A O 1
ATOM 533 N N . VAL A 1 72 ? 3.898 1.859 5.780 1.00 98.06 72 VAL A N 1
ATOM 534 C CA . VAL A 1 72 ? 4.479 3.037 5.120 1.00 98.06 72 VAL A CA 1
ATOM 535 C C . VAL A 1 72 ? 5.945 2.780 4.762 1.00 98.06 72 VAL A C 1
ATOM 537 O O . VAL A 1 72 ? 6.371 3.119 3.657 1.00 98.06 72 VAL A O 1
ATOM 540 N N . ASP A 1 73 ? 6.699 2.113 5.639 1.00 97.69 73 ASP A N 1
ATOM 541 C CA . ASP A 1 73 ? 8.085 1.717 5.358 1.00 97.69 73 ASP A CA 1
ATOM 542 C C . ASP A 1 73 ? 8.155 0.716 4.199 1.00 97.69 73 ASP A C 1
ATOM 544 O O . ASP A 1 73 ? 8.895 0.923 3.234 1.00 97.69 73 ASP A O 1
ATOM 548 N N . ARG A 1 74 ? 7.282 -0.301 4.213 1.00 97.12 74 ARG A N 1
ATOM 549 C CA . ARG A 1 74 ? 7.119 -1.243 3.093 1.00 97.12 74 ARG A CA 1
ATOM 550 C C . ARG A 1 74 ? 6.818 -0.513 1.778 1.00 97.12 74 ARG A C 1
ATOM 552 O O . ARG A 1 74 ? 7.433 -0.802 0.751 1.00 97.12 74 ARG A O 1
ATOM 559 N N . ALA A 1 75 ? 5.911 0.465 1.787 1.00 97.62 75 ALA A N 1
ATOM 560 C CA . ALA A 1 75 ? 5.613 1.288 0.616 1.00 97.62 75 ALA A CA 1
ATOM 561 C C . ALA A 1 75 ? 6.841 2.083 0.132 1.00 97.62 75 ALA A C 1
ATOM 563 O O . ALA A 1 75 ? 7.091 2.155 -1.074 1.00 97.62 75 ALA A O 1
ATOM 564 N N . ALA A 1 76 ? 7.638 2.636 1.051 1.00 97.75 76 ALA A N 1
ATOM 565 C CA . ALA A 1 76 ? 8.858 3.373 0.725 1.00 97.75 76 ALA A CA 1
ATOM 566 C C . ALA A 1 76 ? 9.919 2.486 0.053 1.00 97.75 76 ALA A C 1
ATOM 568 O O . ALA A 1 76 ? 10.528 2.886 -0.947 1.00 97.75 76 ALA A O 1
ATOM 569 N N . GLU A 1 77 ? 10.110 1.265 0.553 1.00 96.88 77 GLU A N 1
ATOM 570 C CA . GLU A 1 77 ? 11.014 0.278 -0.045 1.00 96.88 77 GLU A CA 1
ATOM 571 C C . GLU A 1 77 ? 10.581 -0.086 -1.469 1.00 96.88 77 GLU A C 1
ATOM 573 O O . GLU A 1 77 ? 11.389 -0.058 -2.404 1.00 96.88 77 GLU A O 1
ATOM 578 N N . ARG A 1 78 ? 9.285 -0.361 -1.668 1.00 96.44 78 ARG A N 1
ATOM 579 C CA . ARG A 1 78 ? 8.730 -0.681 -2.993 1.00 96.44 78 ARG A CA 1
ATOM 580 C C . ARG A 1 78 ? 8.873 0.485 -3.968 1.00 96.44 78 ARG A C 1
ATOM 582 O O . ARG A 1 78 ? 9.305 0.273 -5.102 1.00 96.44 78 ARG A O 1
ATOM 589 N N . ALA A 1 79 ? 8.589 1.713 -3.534 1.00 97.12 79 ALA A N 1
ATOM 590 C CA . ALA A 1 79 ? 8.773 2.907 -4.358 1.00 97.12 79 ALA A CA 1
ATOM 591 C C . ALA A 1 79 ? 10.248 3.118 -4.740 1.00 97.12 79 ALA A C 1
ATOM 593 O O . ALA A 1 79 ? 10.554 3.467 -5.881 1.00 97.12 79 ALA A O 1
ATOM 594 N N . THR A 1 80 ? 11.175 2.847 -3.818 1.00 96.69 80 THR A N 1
ATOM 595 C CA . THR A 1 80 ? 12.621 2.924 -4.074 1.00 96.69 80 THR A CA 1
ATOM 596 C C . THR A 1 80 ? 13.055 1.915 -5.137 1.00 96.69 80 THR A C 1
ATOM 598 O O . THR A 1 80 ? 13.728 2.293 -6.102 1.00 96.69 80 THR A O 1
ATOM 601 N N . GLY A 1 81 ? 12.629 0.654 -5.007 1.00 95.56 81 GLY A N 1
ATOM 602 C CA . GLY A 1 81 ? 12.901 -0.391 -5.997 1.00 95.56 81 GLY A CA 1
ATOM 603 C C . GLY A 1 81 ? 12.321 -0.057 -7.373 1.00 95.56 81 GLY A C 1
ATOM 604 O O . GLY A 1 81 ? 13.012 -0.163 -8.389 1.00 95.56 81 GLY A O 1
ATOM 605 N N . LEU A 1 82 ? 11.083 0.441 -7.410 1.00 95.06 82 LEU A N 1
ATOM 606 C CA . LEU A 1 82 ? 10.426 0.860 -8.645 1.00 95.06 82 LEU A CA 1
ATOM 607 C C . LEU A 1 82 ? 11.139 2.049 -9.305 1.00 95.06 82 LEU A C 1
ATOM 609 O O . LEU A 1 82 ? 11.349 2.047 -10.518 1.00 95.06 82 LEU A O 1
ATOM 613 N N . ALA A 1 83 ? 11.565 3.045 -8.526 1.00 96.62 83 ALA A N 1
ATOM 614 C CA . ALA A 1 83 ? 12.303 4.195 -9.042 1.00 96.62 83 ALA A CA 1
ATOM 615 C C . ALA A 1 83 ? 13.649 3.781 -9.641 1.00 96.62 83 ALA A C 1
ATOM 617 O O . ALA A 1 83 ? 14.063 4.315 -10.671 1.00 96.62 83 ALA A O 1
ATOM 618 N N . TRP A 1 84 ? 14.334 2.827 -9.005 1.00 96.31 84 TRP A N 1
ATOM 619 C CA . TRP A 1 84 ? 15.570 2.264 -9.533 1.00 96.31 84 TRP A CA 1
ATOM 620 C C . TRP A 1 84 ? 15.329 1.557 -10.875 1.00 96.31 84 TRP A C 1
ATOM 622 O O . TRP A 1 84 ? 16.007 1.861 -11.860 1.00 96.31 84 TRP A O 1
ATOM 632 N N . ALA A 1 85 ? 14.303 0.704 -10.956 1.00 95.31 85 ALA A N 1
ATOM 633 C CA . ALA A 1 85 ? 13.935 -0.000 -12.185 1.00 95.31 85 ALA A CA 1
ATOM 634 C C . ALA A 1 85 ? 13.498 0.949 -13.320 1.00 95.31 85 ALA A C 1
ATOM 636 O O . ALA A 1 85 ? 13.773 0.689 -14.491 1.00 95.31 85 ALA A O 1
ATOM 637 N N . ALA A 1 86 ? 12.870 2.079 -12.983 1.00 94.44 86 ALA A N 1
ATOM 638 C CA . ALA A 1 86 ? 12.386 3.076 -13.937 1.00 94.44 86 ALA A CA 1
ATOM 639 C C . ALA A 1 86 ? 13.497 3.926 -14.592 1.00 94.44 86 ALA A C 1
ATOM 641 O O . ALA A 1 86 ? 13.211 4.708 -15.506 1.00 94.44 86 ALA A O 1
ATOM 642 N N . ARG A 1 87 ? 14.758 3.788 -14.151 1.00 94.94 87 ARG A N 1
ATOM 643 C CA . ARG A 1 87 ? 15.948 4.458 -14.710 1.00 94.94 87 ARG A CA 1
ATOM 644 C C . ARG A 1 87 ? 15.746 5.968 -14.883 1.00 94.94 87 ARG A C 1
ATOM 646 O O . ARG A 1 87 ? 15.703 6.698 -13.897 1.00 94.94 87 ARG A O 1
ATOM 653 N N . THR A 1 88 ? 15.601 6.445 -16.119 1.00 96.56 88 THR A N 1
ATOM 654 C CA . THR A 1 88 ? 15.467 7.873 -16.454 1.00 96.56 88 THR A CA 1
ATOM 655 C C . THR A 1 88 ? 14.217 8.510 -15.851 1.00 96.56 88 THR A C 1
ATOM 657 O O . THR A 1 88 ? 14.231 9.696 -15.539 1.00 96.56 88 THR A O 1
ATOM 660 N N . ARG A 1 89 ? 13.153 7.728 -15.624 1.00 94.38 89 ARG A N 1
ATOM 661 C CA . ARG A 1 89 ? 11.924 8.188 -14.953 1.00 94.38 89 ARG A CA 1
ATOM 662 C C . ARG A 1 89 ? 11.995 8.077 -13.425 1.00 94.38 89 ARG A C 1
ATOM 664 O O . ARG A 1 89 ? 11.127 8.600 -12.731 1.00 94.38 89 ARG A O 1
ATOM 671 N N . GLY A 1 90 ? 13.033 7.430 -12.896 1.00 96.62 90 GLY A N 1
ATOM 672 C CA . GLY A 1 90 ? 13.237 7.197 -11.467 1.00 96.62 90 GLY A CA 1
ATOM 673 C C . GLY A 1 90 ? 13.200 8.458 -10.597 1.00 96.62 90 GLY A C 1
ATOM 674 O O . GLY A 1 90 ? 12.524 8.433 -9.571 1.00 96.62 90 GLY A O 1
ATOM 675 N N . PRO A 1 91 ? 13.858 9.573 -10.974 1.00 97.75 91 PRO A N 1
ATOM 676 C CA . PRO A 1 91 ? 13.815 10.807 -10.188 1.00 97.75 91 PRO A CA 1
ATOM 677 C C . PRO A 1 91 ? 12.396 11.345 -9.964 1.00 97.75 91 PRO A C 1
ATOM 679 O O . PRO A 1 91 ? 12.052 11.687 -8.835 1.00 97.75 91 PRO A O 1
ATOM 682 N N . GLY A 1 92 ? 11.553 11.347 -11.003 1.00 96.75 92 GLY A N 1
ATOM 683 C CA . GLY A 1 92 ? 10.156 11.774 -10.882 1.00 96.75 92 GLY A CA 1
ATOM 684 C C . GLY A 1 92 ? 9.355 10.871 -9.944 1.00 96.75 92 GLY A C 1
ATOM 685 O O . GLY A 1 92 ? 8.587 11.360 -9.119 1.00 96.75 92 GLY A O 1
ATOM 686 N N . LEU A 1 93 ? 9.598 9.558 -10.002 1.00 95.75 93 LEU A N 1
ATOM 687 C CA . LEU A 1 93 ? 8.947 8.606 -9.104 1.00 95.75 93 LEU A CA 1
ATOM 688 C C . LEU A 1 93 ? 9.374 8.794 -7.643 1.00 95.75 93 LEU A C 1
ATOM 690 O O . LEU A 1 93 ? 8.525 8.738 -6.761 1.00 95.75 93 LEU A O 1
ATOM 694 N N . ARG A 1 94 ? 10.658 9.076 -7.375 1.00 96.62 94 ARG A N 1
ATOM 695 C CA . ARG A 1 94 ? 11.134 9.382 -6.012 1.00 96.62 94 ARG A CA 1
ATOM 696 C C . ARG A 1 94 ? 10.502 10.650 -5.455 1.00 96.62 94 ARG A C 1
ATOM 698 O O . ARG A 1 94 ? 10.122 10.657 -4.291 1.00 96.62 94 ARG A O 1
ATOM 705 N N . ALA A 1 95 ? 10.388 11.697 -6.272 1.00 97.06 95 ALA A N 1
ATOM 706 C CA . ALA A 1 95 ? 9.780 12.954 -5.849 1.00 97.06 95 ALA A CA 1
ATOM 707 C C . ALA A 1 95 ? 8.304 12.762 -5.463 1.00 97.06 95 ALA A C 1
ATOM 709 O O . ALA A 1 95 ? 7.879 13.204 -4.397 1.00 97.06 95 ALA A O 1
ATOM 710 N N . GLU A 1 96 ? 7.538 12.041 -6.287 1.00 96.44 96 GLU A N 1
ATOM 711 C CA . GLU A 1 96 ? 6.135 11.749 -5.976 1.00 96.44 96 GLU A CA 1
ATOM 712 C C . GLU A 1 96 ? 5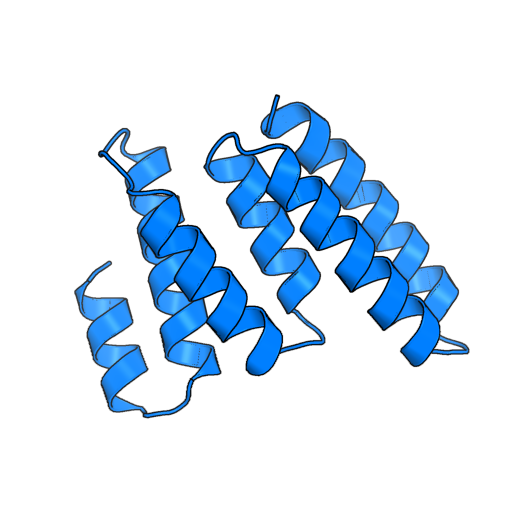.989 10.800 -4.779 1.00 96.44 96 GLU A C 1
ATOM 714 O O . GLU A 1 96 ? 5.109 10.996 -3.939 1.00 96.44 96 GLU A O 1
ATOM 719 N N . ALA A 1 97 ? 6.864 9.797 -4.663 1.00 96.62 97 ALA A N 1
ATOM 720 C CA . ALA A 1 97 ? 6.878 8.908 -3.510 1.00 96.62 97 ALA A CA 1
ATOM 721 C C . ALA A 1 97 ? 7.162 9.676 -2.214 1.00 96.62 97 ALA A C 1
ATOM 723 O O . ALA A 1 97 ? 6.414 9.516 -1.258 1.00 96.62 97 ALA A O 1
ATOM 724 N N . ALA A 1 98 ? 8.169 10.556 -2.190 1.00 97.06 98 ALA A N 1
ATOM 725 C CA . ALA A 1 98 ? 8.493 11.373 -1.020 1.00 97.06 98 ALA A CA 1
ATOM 726 C C . ALA A 1 98 ? 7.284 12.198 -0.553 1.00 97.06 98 ALA A C 1
ATOM 728 O O . ALA A 1 98 ? 6.875 12.092 0.601 1.00 97.06 98 ALA A O 1
ATOM 729 N N . ARG A 1 99 ? 6.635 12.915 -1.483 1.00 96.25 99 ARG A N 1
ATOM 730 C CA . ARG A 1 99 ? 5.450 13.737 -1.192 1.00 96.25 99 ARG A CA 1
ATOM 731 C C . ARG A 1 99 ? 4.320 12.936 -0.540 1.00 96.25 99 ARG A C 1
ATOM 733 O O . ARG A 1 99 ? 3.642 13.439 0.350 1.00 96.25 99 ARG A O 1
ATOM 740 N N . ARG A 1 100 ? 4.080 11.705 -0.998 1.00 97.12 100 ARG A N 1
ATOM 741 C CA . ARG A 1 100 ? 3.017 10.848 -0.451 1.00 97.12 100 ARG A CA 1
ATOM 742 C C . ARG A 1 100 ? 3.401 10.175 0.852 1.00 97.12 100 ARG A C 1
ATOM 744 O O . ARG A 1 100 ? 2.563 10.090 1.741 1.00 97.12 100 ARG A O 1
ATOM 751 N N . LEU A 1 101 ? 4.638 9.698 0.958 1.00 96.94 101 LEU A N 1
ATOM 752 C CA . LEU A 1 101 ? 5.129 9.024 2.155 1.00 96.94 101 LEU A CA 1
ATOM 753 C C . LEU A 1 101 ? 5.054 9.950 3.366 1.00 96.94 101 LEU A C 1
ATOM 755 O O . LEU A 1 101 ? 4.651 9.493 4.426 1.00 96.94 101 LEU A O 1
ATOM 759 N N . ASP A 1 102 ? 5.352 11.238 3.209 1.00 96.19 102 ASP A N 1
ATOM 760 C CA . ASP A 1 102 ? 5.229 12.200 4.310 1.00 96.19 102 ASP A CA 1
ATOM 761 C C . ASP A 1 102 ? 3.778 12.339 4.792 1.00 96.19 102 ASP A C 1
ATOM 763 O O . ASP A 1 102 ? 3.519 12.305 5.994 1.00 96.19 102 ASP A O 1
ATOM 767 N N . VAL A 1 103 ? 2.818 12.393 3.861 1.00 97.06 103 VAL A N 1
ATOM 768 C CA . VAL A 1 103 ? 1.382 12.404 4.190 1.00 97.06 103 VAL A CA 1
ATOM 769 C C . VAL A 1 103 ? 0.966 11.111 4.892 1.00 97.06 103 VAL A C 1
ATOM 771 O O . VAL A 1 103 ? 0.254 11.155 5.891 1.00 97.06 103 VAL A O 1
ATOM 774 N N . TRP A 1 104 ? 1.409 9.953 4.399 1.00 97.81 104 TRP A N 1
ATOM 775 C CA . TRP A 1 104 ? 1.038 8.667 4.988 1.00 97.81 104 TRP A CA 1
ATOM 776 C C . TRP A 1 104 ? 1.681 8.426 6.349 1.00 97.81 104 TRP A C 1
ATOM 778 O O . TRP A 1 104 ? 1.014 7.888 7.224 1.00 97.81 104 TRP A O 1
ATOM 788 N N . ARG A 1 105 ? 2.927 8.861 6.570 1.00 96.94 105 ARG A N 1
ATOM 789 C CA . ARG A 1 105 ? 3.575 8.796 7.891 1.00 96.94 105 ARG A CA 1
ATOM 790 C C . ARG A 1 105 ? 2.800 9.590 8.934 1.00 96.94 105 ARG A C 1
ATOM 792 O O . ARG A 1 105 ? 2.607 9.089 10.030 1.00 96.94 105 ARG A O 1
ATOM 799 N N . ALA A 1 106 ? 2.340 10.788 8.575 1.00 95.94 106 ALA A N 1
ATOM 800 C CA . ALA A 1 106 ? 1.562 11.641 9.469 1.00 95.94 106 ALA A CA 1
ATOM 801 C C . ALA A 1 106 ? 0.145 11.113 9.751 1.00 95.94 106 ALA A C 1
ATOM 803 O O . ALA A 1 106 ? -0.465 11.517 10.730 1.00 95.94 106 ALA A O 1
ATOM 804 N N . ALA A 1 107 ? -0.402 10.270 8.872 1.00 93.94 107 ALA A N 1
ATOM 805 C CA . ALA A 1 107 ? -1.716 9.659 9.060 1.00 93.94 107 ALA A CA 1
ATOM 806 C C . ALA A 1 107 ? -1.646 8.300 9.775 1.00 93.94 107 ALA A C 1
ATOM 808 O O . ALA A 1 107 ? -2.593 7.914 10.453 1.00 93.94 107 ALA A O 1
ATOM 809 N N . ALA A 1 108 ? -0.550 7.557 9.590 1.00 92.81 108 ALA A N 1
ATOM 810 C CA . ALA A 1 108 ? -0.386 6.216 10.138 1.00 92.81 108 ALA A CA 1
ATOM 811 C C . ALA A 1 108 ? 0.092 6.193 11.602 1.00 92.81 108 ALA A C 1
ATOM 813 O O . ALA A 1 108 ? 0.029 5.133 12.223 1.00 92.81 108 ALA A O 1
ATOM 814 N N . GLY A 1 109 ? 0.595 7.314 12.130 1.00 71.19 109 GLY A N 1
ATOM 815 C CA . GLY A 1 109 ? 1.064 7.485 13.512 1.00 71.19 109 GLY A CA 1
ATOM 816 C C . GLY A 1 109 ? 0.540 8.772 14.128 1.00 71.19 109 GLY A C 1
ATOM 817 O O . GLY A 1 109 ? 0.616 8.870 15.371 1.00 71.19 109 GLY A O 1
#

pLDDT: mean 94.28, std 4.47, range [71.19, 98.06]

Radius of gyration: 14.01 Å; chains: 1; bounding box: 36×28×30 Å

Foldseek 3Di:
DVVQLVVQVVVVQLQSNLLSVLVVQLVCLVVVHDDDVVVNVVSLVSNCVRPLLCSLVSQLVSLLSVLPQVSLVVSLVSLQVNLVVVVVCSVVSNVVNVVSSVVSNVRSD

Sequence (109 aa):
ADDLAADAAAIGVPRYTSVARLVGHSARTRLQLPVDLAVVEADLDLLDRSVAVEAWWWTGAAAADLGVPKWVDRAAERATGLAWAARTRGPGLRAEAARRLDVWRAAAG